Protein AF-A0A4P9XHQ5-F1 (afdb_monomer_lite)

Sequence (83 aa):
CAFTHTARPENQPHCEQFQRANCDRPACPFAHVRVSPTAPVCRSFARYGYCELGDTCYERHPLLCPYYALYGQCRIHDCKLPH

Foldseek 3Di:
DVDDPDDFLFQFFADPCLQVVNDDDPPDSHDNAHEDPPAFADPCCLPPSGDPCRSVDNHGRDVADRCCRVPVDDPDPPDPGHD

Secondary structure (DSSP, 8-state):
--S-SS--TTTSPB-HHHHTT----TT-SSB-----TTSPBPHHHHHHS--TTGGG--SB--SS-HHHHHHS----TT--S--

Structure (mmCIF, N/CA/C/O backbone):
data_AF-A0A4P9XHQ5-F1
#
_entry.id   AF-A0A4P9XHQ5-F1
#
loop_
_atom_site.group_PDB
_atom_site.id
_atom_site.type_symbol
_atom_site.label_atom_id
_atom_site.label_alt_id
_atom_site.label_comp_id
_atom_site.label_asym_id
_atom_site.label_entity_id
_atom_site.label_seq_id
_atom_site.pdbx_PDB_ins_code
_atom_site.Cartn_x
_atom_site.Cartn_y
_atom_site.Cartn_z
_atom_site.occupancy
_atom_site.B_iso_or_equiv
_atom_site.auth_seq_id
_atom_site.auth_comp_id
_atom_site.auth_asym_id
_atom_site.auth_atom_id
_atom_site.pdbx_PDB_model_num
ATOM 1 N N . CYS A 1 1 ? 22.926 2.829 5.675 1.00 53.91 1 CYS A N 1
ATOM 2 C CA . CYS A 1 1 ? 21.868 2.806 4.642 1.00 53.91 1 CYS A CA 1
ATOM 3 C C . CYS A 1 1 ? 21.413 4.245 4.395 1.00 53.91 1 CYS A C 1
ATOM 5 O O . CYS A 1 1 ? 21.525 5.035 5.324 1.00 53.91 1 CYS A O 1
ATOM 7 N N . ALA A 1 2 ? 20.950 4.599 3.190 1.00 54.00 2 ALA A N 1
ATOM 8 C CA . ALA A 1 2 ? 20.466 5.958 2.890 1.00 54.00 2 ALA A CA 1
ATOM 9 C C . ALA A 1 2 ? 19.081 6.258 3.499 1.00 54.00 2 ALA A C 1
ATOM 11 O O . ALA A 1 2 ? 18.719 7.417 3.666 1.00 54.00 2 ALA A O 1
ATOM 12 N N . PHE A 1 3 ? 18.340 5.215 3.876 1.00 56.59 3 PHE A N 1
ATOM 13 C CA . PHE A 1 3 ? 17.108 5.319 4.650 1.00 56.59 3 PHE A CA 1
ATOM 14 C C . PHE A 1 3 ? 17.383 4.969 6.112 1.00 56.59 3 PHE A C 1
ATOM 16 O O . PHE A 1 3 ? 18.136 4.034 6.413 1.00 56.59 3 PHE A O 1
ATOM 23 N N . THR A 1 4 ? 16.776 5.721 7.027 1.00 59.12 4 THR A N 1
ATOM 24 C CA . THR A 1 4 ? 16.807 5.426 8.459 1.00 59.12 4 THR A CA 1
ATOM 25 C C . THR A 1 4 ? 16.156 4.071 8.721 1.00 59.12 4 THR A C 1
ATOM 27 O O . THR A 1 4 ? 15.057 3.801 8.251 1.00 59.12 4 THR A O 1
ATOM 30 N N . HIS A 1 5 ? 16.784 3.230 9.549 1.00 67.50 5 HIS A N 1
ATOM 31 C CA . HIS A 1 5 ? 16.171 1.984 10.045 1.00 67.50 5 HIS A CA 1
ATOM 32 C C . HIS A 1 5 ? 15.040 2.247 11.068 1.00 67.50 5 HIS A C 1
ATOM 34 O O . HIS A 1 5 ? 14.606 1.347 11.783 1.00 67.50 5 HIS A O 1
ATOM 40 N N . THR A 1 6 ? 14.589 3.497 11.176 1.00 79.50 6 THR A N 1
ATOM 41 C CA . THR A 1 6 ? 13.460 3.919 11.995 1.00 79.50 6 THR A CA 1
ATOM 42 C C . THR A 1 6 ? 12.181 3.645 11.219 1.00 79.50 6 THR A C 1
ATOM 44 O O . THR A 1 6 ? 11.969 4.217 10.150 1.00 79.50 6 THR A O 1
ATOM 47 N N . ALA A 1 7 ? 11.332 2.794 11.784 1.00 82.31 7 ALA A N 1
ATOM 48 C CA . ALA A 1 7 ? 9.959 2.601 11.347 1.00 82.31 7 ALA A CA 1
ATOM 49 C C . ALA A 1 7 ? 9.192 3.936 11.381 1.00 82.31 7 ALA A C 1
ATOM 51 O O . ALA A 1 7 ? 9.183 4.614 12.413 1.00 82.31 7 ALA A O 1
ATOM 52 N N . ARG A 1 8 ? 8.590 4.321 10.253 1.00 87.50 8 ARG A N 1
ATOM 53 C CA . ARG A 1 8 ? 7.707 5.484 10.114 1.00 87.50 8 ARG A CA 1
ATOM 54 C C . ARG A 1 8 ? 6.570 5.187 9.121 1.00 87.50 8 ARG A C 1
ATOM 56 O O . ARG A 1 8 ? 6.744 4.313 8.269 1.00 87.50 8 ARG A O 1
ATOM 63 N N . PRO A 1 9 ? 5.442 5.924 9.149 1.00 88.00 9 PRO A N 1
ATOM 64 C CA . PRO A 1 9 ? 4.322 5.683 8.236 1.00 88.00 9 PRO A CA 1
ATOM 65 C C . PRO A 1 9 ? 4.697 5.710 6.748 1.00 88.00 9 PRO A C 1
ATOM 67 O O . PRO A 1 9 ? 4.110 4.977 5.956 1.00 88.00 9 PRO A O 1
ATOM 70 N N . GLU A 1 10 ? 5.694 6.510 6.363 1.00 92.25 10 GLU A N 1
ATOM 71 C CA . GLU A 1 10 ? 6.137 6.651 4.9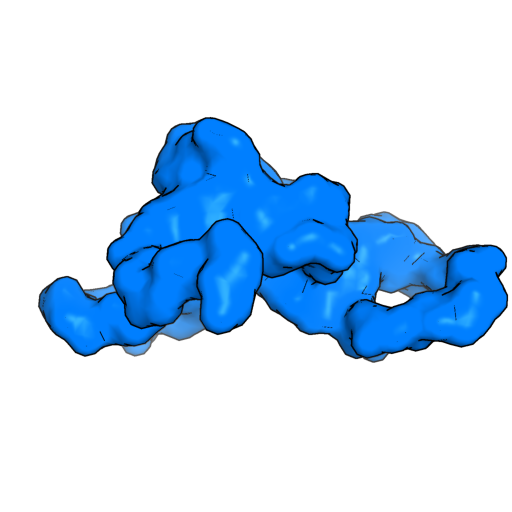74 1.00 92.25 10 GLU A CA 1
ATOM 72 C C . GLU A 1 10 ? 6.909 5.425 4.468 1.00 92.25 10 GLU A C 1
ATOM 74 O O . GLU A 1 10 ? 6.888 5.158 3.269 1.00 92.25 10 GLU A O 1
ATOM 79 N N . ASN A 1 11 ? 7.588 4.680 5.353 1.00 91.38 11 ASN A N 1
ATOM 80 C CA . ASN A 1 11 ? 8.466 3.554 4.998 1.00 91.38 11 ASN A CA 1
ATOM 81 C C . ASN A 1 11 ? 7.993 2.181 5.514 1.00 91.38 11 ASN A C 1
ATOM 83 O O . ASN A 1 11 ? 8.653 1.167 5.273 1.00 91.38 11 ASN A O 1
ATOM 87 N N . GLN A 1 12 ? 6.850 2.123 6.201 1.00 91.75 12 GLN A N 1
ATOM 88 C CA . GLN A 1 12 ? 6.258 0.883 6.699 1.00 91.75 12 GLN A CA 1
ATOM 89 C C . GLN A 1 12 ? 5.122 0.383 5.798 1.00 91.75 12 GLN A C 1
ATOM 91 O O . GLN A 1 12 ? 4.246 1.162 5.418 1.00 91.75 12 GLN A O 1
ATOM 96 N N . PRO A 1 13 ? 5.054 -0.933 5.522 1.00 94.12 13 PRO A N 1
ATOM 97 C CA . PRO A 1 13 ? 3.884 -1.503 4.881 1.00 94.12 13 PRO A CA 1
ATOM 98 C C . PRO A 1 13 ? 2.692 -1.498 5.846 1.00 94.12 13 PRO A C 1
ATOM 100 O O . PRO A 1 13 ? 2.844 -1.527 7.075 1.00 94.12 13 PRO A O 1
ATOM 103 N N . HIS A 1 14 ? 1.487 -1.490 5.282 1.00 94.25 14 HIS A N 1
ATOM 104 C CA . HIS A 1 14 ? 0.259 -1.589 6.068 1.00 94.25 14 HIS A CA 1
ATOM 105 C C . HIS A 1 14 ? 0.118 -2.997 6.660 1.00 94.25 14 HIS A C 1
ATOM 107 O O . HIS A 1 14 ? 0.427 -4.000 6.015 1.00 94.25 14 HIS A O 1
ATOM 113 N N . CYS A 1 15 ? -0.391 -3.092 7.888 1.00 93.62 15 CYS A N 1
ATOM 114 C CA . CYS A 1 15 ? -0.654 -4.383 8.509 1.00 93.62 15 CYS A CA 1
ATOM 115 C C . CYS A 1 15 ? -1.851 -5.068 7.824 1.00 93.62 15 CYS A C 1
ATOM 117 O O . CYS A 1 15 ? -3.004 -4.704 8.055 1.00 93.62 15 CYS A O 1
ATOM 119 N N . GLU A 1 16 ? -1.591 -6.090 7.005 1.00 92.25 16 GLU A N 1
ATOM 120 C CA . GLU A 1 16 ? -2.620 -6.908 6.336 1.00 92.25 16 GLU A CA 1
ATOM 121 C C . GLU A 1 16 ? -3.661 -7.469 7.318 1.00 92.25 16 GLU A C 1
ATOM 123 O O . GLU A 1 16 ? -4.863 -7.481 7.048 1.00 92.25 16 GLU A O 1
ATOM 128 N N . GLN A 1 17 ? -3.212 -7.881 8.503 1.00 95.12 17 GLN A N 1
ATOM 129 C CA . GLN A 1 17 ? -4.089 -8.433 9.530 1.00 95.12 17 GLN A CA 1
ATOM 130 C C . GLN A 1 17 ? -4.940 -7.341 10.214 1.00 95.12 17 GLN A C 1
ATOM 132 O O . GLN A 1 17 ? -6.077 -7.611 10.597 1.00 95.12 17 GLN A O 1
ATOM 137 N N . PHE A 1 18 ? -4.464 -6.090 10.279 1.00 94.69 18 PHE A N 1
ATOM 138 C CA . PHE A 1 18 ? -5.275 -4.933 10.685 1.00 94.69 18 PHE A CA 1
ATOM 139 C C . PHE A 1 18 ? -6.319 -4.556 9.623 1.00 94.69 18 PHE A C 1
ATOM 141 O O . PHE A 1 18 ? -7.462 -4.260 9.982 1.00 94.69 18 PHE A O 1
ATOM 148 N N . GLN A 1 19 ? -5.991 -4.630 8.320 1.00 92.62 19 GLN A N 1
ATOM 149 C CA . GLN A 1 19 ? -6.986 -4.406 7.252 1.00 92.62 19 GLN A CA 1
ATOM 150 C C . GLN A 1 19 ? -8.197 -5.326 7.447 1.00 92.62 19 GLN A C 1
ATOM 152 O O . GLN A 1 19 ? -9.339 -4.861 7.452 1.00 92.62 19 GLN A O 1
ATOM 157 N N . ARG A 1 20 ? -7.917 -6.605 7.734 1.00 93.62 20 ARG A N 1
ATOM 158 C CA . ARG A 1 20 ? -8.887 -7.675 8.023 1.00 93.62 20 ARG A CA 1
ATOM 159 C C . ARG A 1 20 ? -9.534 -7.599 9.417 1.00 93.62 20 ARG A C 1
ATOM 161 O O . ARG A 1 20 ? -10.251 -8.522 9.778 1.00 93.62 20 ARG A O 1
ATOM 168 N N . ALA A 1 21 ? -9.283 -6.535 10.186 1.00 94.00 21 ALA A N 1
ATOM 169 C CA . ALA A 1 21 ? -9.784 -6.314 11.550 1.00 94.00 21 ALA A CA 1
ATOM 170 C C . ALA A 1 21 ? -9.393 -7.404 12.578 1.00 94.00 21 ALA A C 1
ATOM 172 O O . ALA A 1 21 ? -10.083 -7.603 13.570 1.00 94.00 21 ALA A O 1
ATOM 173 N N . ASN A 1 22 ? -8.254 -8.069 12.360 1.00 96.81 22 ASN A N 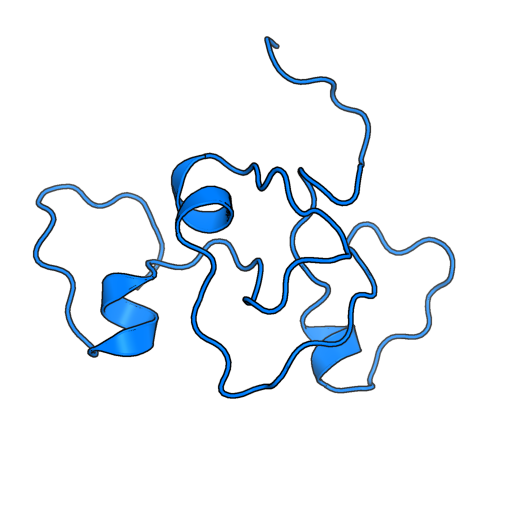1
ATOM 174 C CA . ASN A 1 22 ? -7.752 -9.196 13.156 1.00 96.81 22 ASN A CA 1
ATOM 175 C C . ASN A 1 22 ? -6.420 -8.886 13.883 1.00 96.81 22 ASN A C 1
ATOM 177 O O . ASN A 1 22 ? -5.702 -9.806 14.277 1.00 96.81 22 ASN A O 1
ATOM 181 N N . CYS A 1 23 ? -6.028 -7.612 13.992 1.00 96.56 23 CYS A N 1
ATOM 182 C CA . CYS A 1 23 ? -4.823 -7.175 14.703 1.00 96.56 23 CYS A CA 1
ATOM 183 C C . CYS A 1 23 ? -5.111 -5.895 15.490 1.00 96.56 23 CYS A C 1
ATOM 185 O O . CYS A 1 23 ? -5.5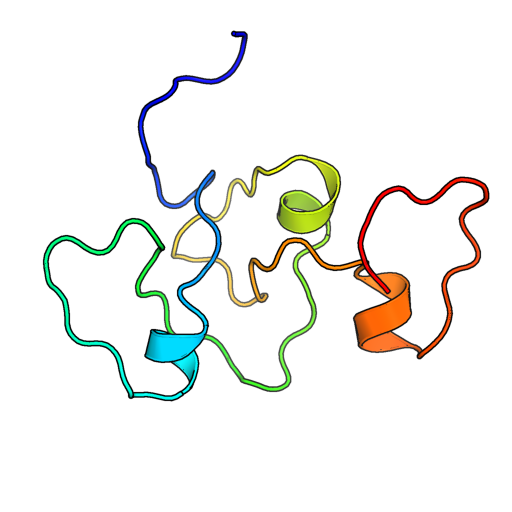65 -4.907 14.918 1.00 96.56 23 CYS A O 1
ATOM 187 N N . ASP A 1 24 ? -4.798 -5.915 16.780 1.00 95.69 24 ASP A N 1
ATOM 188 C CA . ASP A 1 24 ? -4.951 -4.823 17.747 1.00 95.69 24 ASP A CA 1
ATOM 189 C C . ASP A 1 24 ? -3.637 -4.511 18.496 1.00 95.69 24 ASP A C 1
ATOM 191 O O . ASP A 1 24 ? -3.585 -3.595 19.315 1.00 95.69 24 ASP A O 1
ATOM 195 N N . ARG A 1 25 ? -2.553 -5.243 18.190 1.00 94.75 25 ARG A N 1
ATOM 196 C CA . ARG A 1 25 ? -1.246 -5.149 18.859 1.00 94.75 25 ARG A CA 1
ATOM 197 C C . ARG A 1 25 ? -0.741 -3.692 18.896 1.00 94.75 25 ARG A C 1
ATOM 199 O O . ARG A 1 25 ? -0.394 -3.172 17.836 1.00 94.75 25 ARG A O 1
ATOM 206 N N . PRO A 1 26 ? -0.577 -3.063 20.081 1.00 88.56 26 PRO A N 1
ATOM 207 C CA . PRO A 1 26 ? -0.166 -1.657 20.174 1.00 88.56 26 PRO A CA 1
ATOM 208 C C . PRO A 1 26 ? 1.228 -1.387 19.590 1.00 88.56 26 PRO A C 1
ATOM 210 O O . PRO A 1 26 ? 1.450 -0.380 18.931 1.00 88.56 26 PRO A O 1
ATOM 213 N N . ALA A 1 27 ? 2.161 -2.322 19.789 1.00 89.25 27 ALA A N 1
ATOM 214 C CA . ALA A 1 27 ? 3.500 -2.304 19.201 1.00 89.25 27 ALA A CA 1
ATOM 215 C C . ALA A 1 27 ? 3.572 -3.244 17.982 1.00 89.25 27 ALA A C 1
ATOM 217 O O . ALA A 1 27 ? 4.268 -4.269 18.003 1.00 89.25 27 ALA A O 1
ATOM 218 N N . CYS A 1 28 ? 2.7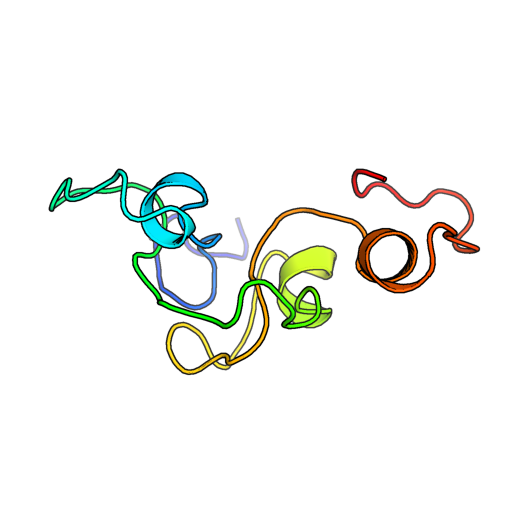80 -2.951 16.949 1.00 90.81 28 CYS A N 1
ATOM 219 C CA . CYS A 1 28 ? 2.831 -3.654 15.667 1.00 90.81 28 CYS A CA 1
ATOM 220 C C . CYS A 1 28 ? 4.025 -3.152 14.826 1.00 90.81 28 CYS A C 1
ATOM 222 O O . CYS A 1 28 ? 4.227 -1.942 14.738 1.00 90.81 28 CYS A O 1
ATOM 224 N N . PRO A 1 29 ? 4.810 -4.032 14.171 1.00 88.06 29 PRO A N 1
ATOM 225 C CA . PRO A 1 29 ? 5.894 -3.609 13.274 1.00 88.06 29 PRO A CA 1
ATOM 226 C C . PRO A 1 29 ? 5.396 -3.011 11.942 1.00 88.06 29 PRO A C 1
ATOM 228 O O . PRO A 1 29 ? 6.200 -2.524 11.148 1.00 88.06 29 PRO A O 1
ATOM 231 N N . PHE A 1 30 ? 4.087 -3.049 11.688 1.00 91.19 30 PHE A N 1
ATOM 232 C CA . PHE A 1 30 ? 3.432 -2.601 10.460 1.00 91.19 30 PHE A CA 1
ATOM 233 C C . PHE A 1 30 ? 2.382 -1.532 10.774 1.00 91.19 30 PHE A C 1
ATOM 235 O O . PHE A 1 30 ? 1.762 -1.562 11.838 1.00 91.19 30 PHE A O 1
ATOM 242 N N . ALA A 1 31 ? 2.140 -0.614 9.840 1.00 91.06 31 ALA A N 1
ATOM 243 C CA . ALA A 1 31 ? 1.267 0.529 10.087 1.00 91.06 31 ALA A CA 1
ATOM 244 C C . ALA A 1 31 ? -0.217 0.111 10.192 1.00 91.06 31 ALA A C 1
ATOM 246 O O . ALA A 1 31 ? -0.746 -0.601 9.331 1.00 91.06 31 ALA A O 1
ATOM 247 N N . HIS A 1 32 ? -0.907 0.570 11.241 1.00 93.00 32 HIS A N 1
ATOM 248 C CA . HIS A 1 32 ? -2.344 0.356 11.474 1.00 93.00 32 HIS A CA 1
ATOM 249 C C . HIS A 1 32 ? -3.197 1.452 10.800 1.00 93.00 32 HIS A C 1
ATOM 251 O O . HIS A 1 32 ? -4.001 2.129 11.435 1.00 93.00 32 HIS A O 1
ATOM 257 N N . VAL A 1 33 ? -3.010 1.632 9.490 1.00 92.06 33 VAL A N 1
ATOM 258 C CA . VAL A 1 33 ? -3.747 2.599 8.654 1.00 92.06 33 VAL A CA 1
ATOM 259 C C . VAL A 1 33 ? -4.916 1.881 7.986 1.00 92.06 33 VAL A C 1
ATOM 261 O O . VAL A 1 33 ? -4.704 0.839 7.369 1.00 92.06 33 VAL A O 1
ATOM 264 N N . ARG A 1 34 ? -6.154 2.383 8.093 1.00 92.81 34 ARG A N 1
ATOM 265 C CA . ARG A 1 34 ? -7.320 1.743 7.452 1.00 92.81 34 ARG A CA 1
ATOM 266 C C . ARG A 1 34 ? -7.570 2.347 6.072 1.00 92.81 34 ARG A C 1
ATOM 268 O O . ARG A 1 34 ? -7.945 3.507 5.966 1.00 92.81 34 ARG A O 1
ATOM 275 N N . VAL A 1 35 ? -7.428 1.524 5.037 1.00 94.19 35 VAL A N 1
ATOM 276 C CA . VAL A 1 35 ? -7.684 1.884 3.633 1.00 94.19 35 VAL A CA 1
ATOM 277 C C . VAL A 1 35 ? -8.777 0.990 3.042 1.00 94.19 35 VAL A C 1
ATOM 279 O O . VAL A 1 35 ? -9.138 -0.033 3.628 1.00 94.19 35 VAL A O 1
ATOM 282 N N . SER A 1 36 ? -9.341 1.365 1.888 1.00 93.38 36 SER A N 1
ATOM 283 C CA . SER A 1 36 ? -10.341 0.514 1.228 1.00 93.38 36 SER A CA 1
ATOM 284 C C . SER A 1 36 ? -9.712 -0.818 0.781 1.00 93.38 36 SER A C 1
ATOM 286 O O . SER A 1 36 ? -8.648 -0.794 0.157 1.00 93.38 36 SER A O 1
ATOM 288 N N . PRO A 1 37 ? -10.373 -1.977 0.982 1.00 88.62 37 PRO A N 1
ATOM 289 C CA . PRO A 1 37 ? -9.927 -3.251 0.412 1.00 88.62 37 PRO A CA 1
ATOM 290 C C . PRO A 1 37 ? -9.795 -3.220 -1.120 1.00 88.62 37 PRO A C 1
ATOM 292 O O . PRO A 1 37 ? -8.978 -3.944 -1.683 1.00 88.62 37 PRO A O 1
ATOM 295 N N . THR A 1 38 ? -10.576 -2.363 -1.788 1.00 91.25 38 THR A N 1
ATOM 296 C CA . THR A 1 38 ? -10.556 -2.163 -3.247 1.00 91.25 38 THR A CA 1
ATOM 297 C C . THR A 1 38 ? -9.607 -1.055 -3.706 1.00 91.25 38 THR A C 1
ATOM 299 O O . THR A 1 38 ? -9.495 -0.822 -4.909 1.00 91.25 38 THR A O 1
ATOM 302 N N . ALA A 1 39 ? -8.915 -0.364 -2.791 1.00 94.31 39 ALA A N 1
ATOM 303 C CA . ALA A 1 39 ? -7.941 0.653 -3.174 1.00 94.31 39 ALA A CA 1
ATOM 304 C C . ALA A 1 39 ? -6.791 0.028 -3.994 1.00 94.31 39 ALA A C 1
ATOM 306 O O . ALA A 1 39 ? -6.408 -1.130 -3.760 1.00 94.31 39 ALA A O 1
ATOM 307 N N . PRO A 1 40 ? -6.208 0.771 -4.951 1.00 95.38 40 PRO A N 1
ATOM 308 C CA . PRO A 1 40 ? -5.030 0.312 -5.674 1.00 95.38 40 PRO A CA 1
ATOM 309 C C . PRO A 1 40 ? -3.829 0.140 -4.731 1.00 95.38 40 PRO A C 1
ATOM 311 O O . PRO A 1 40 ? -3.808 0.623 -3.597 1.00 95.38 40 PRO A O 1
ATOM 314 N N . VAL A 1 41 ? -2.816 -0.580 -5.209 1.00 96.06 41 VAL A N 1
ATOM 315 C CA . VAL A 1 41 ? -1.502 -0.643 -4.558 1.00 96.06 41 VAL A CA 1
ATOM 316 C C . VAL A 1 41 ? -0.753 0.656 -4.839 1.00 96.06 41 VAL A C 1
ATOM 318 O O . VAL A 1 41 ? -0.615 1.037 -6.005 1.00 96.06 41 VAL A O 1
ATOM 321 N N . CYS A 1 42 ? -0.224 1.290 -3.794 1.00 96.81 42 CYS A N 1
ATOM 322 C CA . CYS A 1 42 ? 0.543 2.516 -3.927 1.00 96.81 42 CYS A CA 1
ATOM 323 C C . CYS A 1 42 ? 1.803 2.283 -4.753 1.00 96.81 42 CYS A C 1
ATOM 325 O O . CYS A 1 42 ? 2.679 1.497 -4.383 1.00 96.81 42 CYS A O 1
ATOM 327 N N . ARG A 1 43 ? 1.911 2.992 -5.880 1.00 95.19 43 ARG A N 1
ATOM 328 C CA . ARG A 1 43 ? 3.023 2.812 -6.825 1.00 95.19 43 ARG A CA 1
ATOM 329 C C . ARG A 1 43 ? 4.354 3.271 -6.237 1.00 95.19 43 ARG A C 1
ATOM 331 O O . ARG A 1 43 ? 5.367 2.618 -6.483 1.00 95.19 43 ARG A O 1
ATOM 338 N N . SER A 1 44 ? 4.344 4.360 -5.467 1.00 95.12 44 SER A N 1
ATOM 339 C CA . SER A 1 44 ? 5.531 4.885 -4.787 1.00 95.12 44 SER A CA 1
ATOM 340 C C . SER A 1 44 ? 6.016 3.899 -3.728 1.00 95.12 44 SER A C 1
ATOM 342 O O . SER A 1 44 ? 7.154 3.435 -3.809 1.00 95.12 44 SER A O 1
ATOM 344 N N . PHE A 1 45 ? 5.122 3.476 -2.824 1.00 95.75 45 PHE A N 1
ATOM 345 C CA . PHE A 1 45 ? 5.469 2.512 -1.784 1.00 95.75 45 PHE A CA 1
ATOM 346 C C . PHE A 1 45 ? 5.977 1.192 -2.373 1.00 95.75 45 PHE A C 1
ATOM 348 O O . PHE A 1 45 ? 7.074 0.750 -2.042 1.00 95.75 45 PHE A O 1
ATOM 355 N N . ALA A 1 46 ? 5.225 0.587 -3.295 1.00 94.25 46 ALA A N 1
ATOM 356 C CA . ALA A 1 46 ? 5.582 -0.709 -3.862 1.00 94.25 46 ALA A CA 1
ATOM 357 C C . ALA A 1 46 ? 6.918 -0.683 -4.623 1.00 94.25 46 ALA A C 1
ATOM 359 O O . ALA A 1 46 ? 7.633 -1.680 -4.620 1.00 94.25 46 ALA A O 1
ATOM 360 N N . ARG A 1 47 ? 7.273 0.435 -5.274 1.00 91.06 47 ARG A N 1
ATOM 361 C CA . ARG A 1 47 ? 8.511 0.539 -6.064 1.00 91.06 47 ARG A CA 1
ATOM 362 C C . ARG A 1 47 ? 9.736 0.949 -5.246 1.00 91.06 47 ARG A C 1
ATOM 364 O O . ARG A 1 47 ? 10.835 0.505 -5.574 1.00 91.06 47 ARG A O 1
ATOM 371 N N . TYR A 1 48 ? 9.567 1.811 -4.245 1.00 91.12 48 TYR A N 1
ATOM 372 C CA . TYR A 1 48 ? 10.680 2.441 -3.524 1.00 91.12 48 TYR A CA 1
ATOM 373 C C . TYR A 1 48 ? 10.766 2.047 -2.044 1.00 91.12 48 TYR A C 1
ATOM 375 O O . TYR A 1 48 ? 11.732 2.414 -1.382 1.00 91.12 48 TYR A O 1
ATOM 383 N N . GLY A 1 49 ? 9.766 1.338 -1.510 1.00 91.56 49 GLY A N 1
ATOM 384 C CA . GLY A 1 49 ? 9.595 1.147 -0.067 1.00 91.56 49 GLY A CA 1
ATOM 385 C C . GLY A 1 49 ? 9.258 2.448 0.673 1.00 91.56 49 GLY A C 1
ATOM 386 O O . GLY A 1 49 ? 9.457 2.519 1.881 1.00 91.56 49 GLY A O 1
ATOM 387 N N . TYR A 1 50 ? 8.811 3.485 -0.048 1.00 93.44 50 TYR A N 1
ATOM 388 C CA . TYR A 1 50 ? 8.562 4.819 0.497 1.00 93.44 50 TYR A CA 1
ATOM 389 C C . TYR A 1 50 ? 7.360 5.505 -0.168 1.00 93.44 50 TYR A C 1
ATOM 391 O O . TYR A 1 50 ? 7.229 5.498 -1.395 1.00 93.44 50 TYR A O 1
ATOM 399 N N . CYS A 1 51 ? 6.510 6.139 0.635 1.00 95.00 51 CYS A N 1
ATOM 400 C CA . CYS A 1 51 ? 5.383 6.961 0.205 1.00 95.00 51 CYS A CA 1
ATOM 401 C C . CYS A 1 51 ? 5.317 8.240 1.047 1.00 95.00 51 CYS A C 1
ATOM 403 O O . CYS A 1 51 ? 5.111 8.177 2.254 1.00 95.00 51 CYS A O 1
ATOM 405 N N . GLU A 1 52 ? 5.444 9.402 0.407 1.00 94.75 52 GLU A N 1
ATOM 406 C CA . GLU A 1 52 ? 5.440 10.716 1.072 1.00 94.75 52 GLU A CA 1
ATOM 407 C C . GLU A 1 52 ? 4.142 11.049 1.824 1.00 94.75 52 GLU A C 1
ATOM 409 O O . GLU A 1 52 ? 4.159 11.877 2.728 1.00 94.75 52 GLU A O 1
ATOM 414 N N . LEU A 1 53 ? 3.032 10.387 1.479 1.00 94.75 53 LEU A N 1
ATOM 415 C CA . LEU A 1 53 ? 1.743 10.551 2.153 1.00 94.75 53 LEU A CA 1
ATOM 416 C C . LEU A 1 53 ? 1.650 9.767 3.472 1.00 94.75 53 LEU A C 1
ATOM 418 O O . LEU A 1 53 ? 0.758 10.048 4.270 1.00 94.75 53 LEU A O 1
ATOM 422 N N . GLY A 1 54 ? 2.527 8.784 3.706 1.00 92.25 54 GLY A N 1
ATOM 423 C CA . GLY A 1 54 ? 2.541 7.992 4.937 1.00 92.25 54 GLY A CA 1
ATOM 424 C C . GLY A 1 54 ? 1.175 7.405 5.308 1.00 92.25 54 GLY A C 1
ATOM 425 O O . GLY A 1 54 ? 0.552 6.699 4.515 1.00 92.25 54 GLY A O 1
ATOM 426 N N . ASP A 1 55 ? 0.705 7.724 6.513 1.00 91.38 55 ASP A N 1
ATOM 427 C CA . ASP A 1 55 ? -0.594 7.318 7.063 1.00 91.38 55 ASP A CA 1
ATOM 428 C C . ASP A 1 55 ? -1.801 8.050 6.454 1.00 91.38 55 ASP A C 1
ATOM 430 O O . ASP A 1 55 ? -2.930 7.574 6.575 1.00 91.38 55 ASP A O 1
ATOM 434 N N . THR A 1 56 ? -1.577 9.159 5.746 1.00 93.19 56 THR A N 1
ATOM 435 C CA . THR A 1 56 ? -2.613 9.854 4.960 1.00 93.19 56 THR A CA 1
ATOM 436 C C . THR A 1 56 ? -2.810 9.254 3.563 1.00 93.19 56 THR A C 1
ATOM 438 O O . THR A 1 56 ? -3.686 9.696 2.818 1.00 93.19 56 THR A O 1
ATOM 441 N N . CYS A 1 57 ? -2.032 8.230 3.183 1.00 95.19 57 CYS A N 1
ATOM 442 C CA . CYS A 1 57 ? -2.189 7.574 1.890 1.00 95.19 57 CYS A CA 1
ATOM 443 C C . CYS A 1 57 ? -3.486 6.749 1.823 1.00 95.19 57 CYS A C 1
ATOM 445 O O . CYS A 1 57 ? -3.697 5.812 2.591 1.00 95.19 57 CYS A O 1
ATOM 447 N N . TYR A 1 58 ? -4.334 7.052 0.838 1.00 93.44 58 TYR A N 1
ATOM 448 C CA . TYR A 1 58 ? -5.568 6.301 0.568 1.00 93.44 58 TYR A CA 1
ATOM 449 C C . TYR A 1 58 ? -5.342 5.013 -0.249 1.00 93.44 58 TYR A C 1
ATOM 451 O O . TYR A 1 58 ? -6.271 4.223 -0.433 1.00 93.44 58 TYR A O 1
ATOM 459 N N . GLU A 1 59 ? -4.123 4.796 -0.750 1.00 96.12 59 GLU A N 1
ATOM 460 C CA . GLU A 1 59 ? -3.708 3.584 -1.462 1.00 96.12 59 GLU A CA 1
ATOM 461 C C . GLU A 1 59 ? -3.133 2.539 -0.484 1.00 96.12 59 GLU A C 1
ATOM 463 O O . GLU A 1 59 ? -2.689 2.852 0.620 1.00 96.12 59 GLU A O 1
ATOM 468 N N . ARG A 1 60 ? -3.124 1.258 -0.865 1.00 95.50 60 ARG A N 1
ATOM 469 C CA . ARG A 1 60 ? -2.562 0.195 -0.012 1.00 95.50 60 ARG A CA 1
ATOM 470 C C . ARG A 1 60 ? -1.031 0.208 -0.079 1.00 95.50 60 ARG A C 1
ATOM 472 O O . ARG A 1 60 ? -0.482 0.316 -1.173 1.00 95.50 60 ARG A O 1
ATOM 479 N N . HIS A 1 61 ? -0.342 -0.023 1.044 1.00 96.06 61 HIS A N 1
ATOM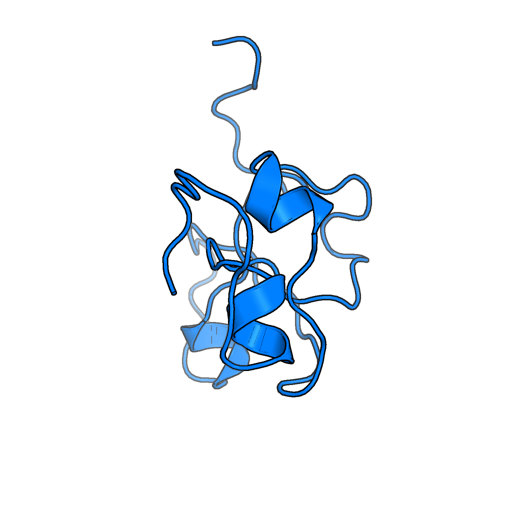 480 C CA . HIS A 1 61 ? 1.121 -0.208 1.102 1.00 96.06 61 HIS A CA 1
ATOM 481 C C . HIS A 1 61 ? 1.569 -1.688 1.280 1.00 96.06 61 HIS A C 1
ATOM 483 O O . HIS A 1 61 ? 2.186 -2.012 2.295 1.00 96.06 61 HIS A O 1
ATOM 489 N N . PRO A 1 62 ? 1.283 -2.632 0.356 1.00 92.94 62 PRO A N 1
ATOM 490 C CA . PRO A 1 62 ? 1.945 -3.933 0.310 1.00 92.94 62 PRO A CA 1
ATOM 491 C C . PRO A 1 62 ? 3.209 -3.886 -0.565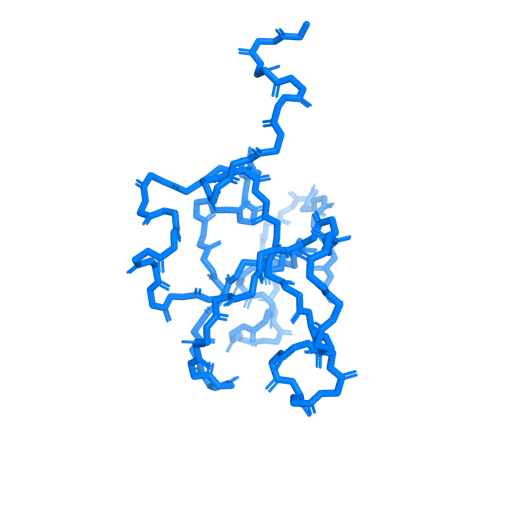 1.00 92.94 62 PRO A C 1
ATOM 493 O O . PRO A 1 62 ? 3.322 -3.082 -1.492 1.00 92.94 62 PRO A O 1
ATOM 496 N N . LEU A 1 63 ? 4.126 -4.830 -0.346 1.00 91.38 63 LEU A N 1
ATOM 497 C CA . LEU A 1 63 ? 5.232 -5.120 -1.267 1.00 91.38 63 LEU A CA 1
ATOM 498 C C . LEU A 1 63 ? 4.738 -6.037 -2.402 1.00 91.38 63 LEU A C 1
ATOM 500 O O . LEU A 1 63 ? 5.094 -7.210 -2.464 1.00 91.38 63 LEU A O 1
ATOM 504 N N . LEU A 1 64 ? 3.866 -5.510 -3.265 1.00 93.75 64 LEU A N 1
ATOM 505 C CA . LEU A 1 64 ? 3.210 -6.233 -4.363 1.00 93.75 64 LEU A CA 1
ATOM 506 C C . LEU A 1 64 ? 3.311 -5.423 -5.662 1.00 93.75 64 LEU A C 1
ATOM 508 O O . LEU A 1 64 ? 3.263 -4.195 -5.631 1.00 93.75 64 LEU A O 1
ATOM 512 N N . CYS A 1 65 ? 3.417 -6.081 -6.816 1.00 95.69 65 CYS A N 1
ATOM 513 C CA . CYS A 1 65 ? 3.445 -5.402 -8.109 1.00 95.69 65 CYS A CA 1
ATOM 514 C C . CYS A 1 65 ? 2.120 -4.653 -8.370 1.00 95.69 65 CYS A C 1
ATOM 516 O O . CYS A 1 65 ? 1.079 -5.299 -8.523 1.00 95.69 65 CYS A O 1
ATOM 518 N N . PRO A 1 66 ? 2.118 -3.309 -8.495 1.00 95.00 66 PRO A N 1
ATOM 519 C CA . PRO A 1 66 ? 0.877 -2.545 -8.633 1.00 95.00 66 PRO A CA 1
ATOM 520 C C . PRO A 1 66 ? 0.163 -2.796 -9.967 1.00 95.00 66 PRO A C 1
ATOM 522 O O . PRO A 1 66 ? -1.056 -2.684 -10.038 1.00 95.00 66 PRO A O 1
ATOM 525 N N . TYR A 1 67 ? 0.901 -3.165 -11.020 1.00 93.88 67 TYR A N 1
ATOM 526 C CA . TYR A 1 67 ? 0.318 -3.505 -12.320 1.00 93.88 67 TYR A CA 1
ATOM 527 C C . TYR A 1 67 ? -0.405 -4.850 -12.278 1.00 93.88 67 TYR A C 1
ATOM 529 O O . TYR A 1 67 ? -1.537 -4.952 -12.740 1.00 93.88 67 TYR A O 1
ATOM 537 N N . TYR A 1 68 ? 0.208 -5.867 -11.673 1.00 95.50 68 TYR A N 1
ATOM 538 C CA . TYR A 1 68 ? -0.414 -7.181 -11.563 1.00 95.50 68 TYR A CA 1
ATOM 539 C C . TYR A 1 68 ? -1.587 -7.176 -10.578 1.00 95.50 68 TYR A C 1
ATOM 541 O O . TYR A 1 68 ? -2.656 -7.676 -10.912 1.00 95.50 68 TYR A O 1
ATOM 549 N N . ALA A 1 69 ? -1.445 -6.500 -9.434 1.00 93.00 69 ALA A N 1
ATOM 550 C CA . ALA A 1 69 ? -2.522 -6.340 -8.459 1.00 93.00 69 ALA A CA 1
ATOM 551 C C . ALA A 1 69 ? -3.774 -5.633 -9.017 1.00 93.00 69 ALA A C 1
ATOM 553 O O . ALA A 1 69 ? -4.861 -5.818 -8.476 1.00 93.00 69 ALA A O 1
ATOM 554 N N . LEU A 1 70 ? -3.622 -4.806 -10.061 1.00 91.75 70 LEU A N 1
ATOM 555 C CA . LEU A 1 70 ? -4.712 -4.044 -10.680 1.00 91.75 70 LEU A CA 1
ATOM 556 C C . LEU A 1 70 ? -5.245 -4.676 -11.977 1.00 91.75 70 LEU A C 1
ATOM 558 O O . LEU A 1 70 ? -6.438 -4.578 -12.251 1.00 91.75 70 LEU A O 1
ATOM 562 N N . TYR A 1 71 ? -4.381 -5.302 -12.783 1.00 93.44 71 TYR A N 1
ATOM 563 C CA . TYR A 1 71 ? -4.717 -5.776 -14.135 1.00 93.44 71 TYR A CA 1
ATOM 564 C C . TYR A 1 71 ? -4.542 -7.289 -14.346 1.00 93.44 71 TYR A C 1
ATOM 566 O O . TYR A 1 71 ? -4.768 -7.764 -15.458 1.00 93.44 71 TYR A O 1
ATOM 574 N N . GLY A 1 72 ? -4.058 -8.037 -13.349 1.00 94.81 72 GLY A N 1
ATOM 575 C CA . GLY A 1 72 ? -3.680 -9.453 -13.486 1.00 94.81 72 GLY A CA 1
ATOM 576 C C . GLY A 1 72 ? -2.475 -9.707 -14.405 1.00 94.81 72 GLY A C 1
ATOM 577 O O . GLY A 1 72 ? -2.174 -10.850 -14.729 1.00 94.81 72 GLY A O 1
ATOM 578 N N . GLN A 1 73 ? -1.784 -8.654 -14.860 1.00 95.31 73 GLN A N 1
ATOM 579 C CA . GLN A 1 73 ? -0.629 -8.744 -15.756 1.00 95.31 73 GLN A CA 1
ATOM 580 C C . GLN A 1 73 ? 0.413 -7.669 -15.424 1.00 95.31 73 GLN A C 1
ATOM 582 O O . GLN A 1 73 ? 0.079 -6.515 -15.148 1.00 95.31 73 GLN A O 1
ATOM 587 N N . CYS A 1 74 ? 1.692 -8.030 -15.517 1.00 95.69 74 CYS A N 1
ATOM 588 C CA . CYS A 1 74 ? 2.813 -7.096 -15.477 1.00 95.69 74 CYS A CA 1
ATOM 589 C C . CYS A 1 74 ? 3.602 -7.213 -16.786 1.00 95.69 74 CYS A C 1
ATOM 591 O O . CYS A 1 74 ? 3.943 -8.313 -17.206 1.00 95.69 74 CYS A O 1
ATOM 593 N N . ARG A 1 75 ? 3.883 -6.079 -17.439 1.00 95.19 75 ARG A N 1
ATOM 594 C CA . ARG A 1 75 ? 4.665 -6.017 -18.693 1.00 95.19 75 ARG A CA 1
ATOM 595 C C . ARG A 1 75 ? 6.094 -5.506 -18.487 1.00 95.19 75 ARG A C 1
ATOM 597 O O . ARG A 1 75 ? 6.811 -5.275 -19.453 1.00 95.19 75 ARG A O 1
ATOM 604 N N . ILE A 1 76 ? 6.498 -5.293 -17.235 1.00 92.44 76 ILE A N 1
ATOM 605 C CA . ILE A 1 76 ? 7.852 -4.858 -16.893 1.00 92.44 76 ILE A CA 1
ATOM 606 C C . ILE A 1 76 ? 8.753 -6.092 -16.913 1.00 92.44 76 ILE A C 1
ATOM 608 O O . ILE A 1 76 ? 8.661 -6.946 -16.030 1.00 92.44 76 ILE A O 1
ATOM 612 N N . HIS A 1 77 ? 9.623 -6.172 -17.921 1.00 92.12 77 HIS A N 1
ATOM 613 C CA . HIS A 1 77 ? 10.708 -7.149 -17.958 1.00 92.12 77 HIS A CA 1
ATOM 614 C C . HIS A 1 77 ? 11.531 -7.051 -16.665 1.00 92.12 77 HIS A C 1
ATOM 616 O O . HIS A 1 77 ? 11.788 -5.950 -16.180 1.00 92.12 77 HIS A O 1
ATOM 622 N N . ASP A 1 78 ? 11.917 -8.192 -16.092 1.00 92.12 78 ASP A N 1
ATOM 623 C CA . ASP A 1 78 ? 12.654 -8.260 -14.823 1.00 92.12 78 ASP A CA 1
ATOM 624 C C . ASP A 1 78 ? 11.977 -7.609 -13.599 1.00 92.12 78 ASP A C 1
ATOM 626 O O . ASP A 1 78 ? 12.664 -7.274 -12.631 1.00 92.12 78 ASP A O 1
ATOM 630 N N . CYS A 1 79 ? 10.646 -7.457 -13.570 1.00 92.62 79 CYS A N 1
ATOM 631 C CA . CYS A 1 79 ? 9.964 -6.958 -12.371 1.00 92.62 79 CYS A CA 1
ATOM 632 C C . CYS A 1 79 ? 10.301 -7.822 -11.137 1.00 92.62 79 CYS A C 1
ATOM 634 O O . CYS A 1 79 ? 10.054 -9.026 -11.125 1.00 92.62 79 CYS A O 1
ATOM 636 N N . LYS A 1 80 ? 10.883 -7.199 -10.101 1.00 92.00 80 LYS A N 1
ATOM 637 C CA . LYS A 1 80 ? 11.330 -7.871 -8.864 1.00 92.00 80 LYS A CA 1
ATOM 638 C C . LYS A 1 80 ? 10.281 -7.861 -7.744 1.00 92.00 80 LYS A C 1
ATOM 640 O O . LYS A 1 80 ? 10.564 -8.323 -6.644 1.00 92.00 80 LYS A O 1
ATOM 645 N N . LEU A 1 81 ? 9.094 -7.314 -8.008 1.00 93.50 81 LEU A N 1
ATOM 646 C CA . LEU A 1 81 ? 7.979 -7.332 -7.066 1.00 93.50 81 LEU A CA 1
ATOM 647 C C . LEU A 1 81 ? 7.178 -8.632 -7.223 1.00 93.50 81 LEU A C 1
ATOM 649 O O . LEU A 1 81 ? 7.061 -9.122 -8.348 1.00 93.50 81 LEU A O 1
ATOM 653 N N . PRO A 1 82 ? 6.596 -9.171 -6.136 1.00 94.06 82 PRO A N 1
ATOM 654 C CA . PRO A 1 82 ? 5.646 -10.274 -6.219 1.00 94.06 82 PRO A CA 1
ATOM 655 C C . PRO A 1 82 ? 4.492 -9.961 -7.176 1.00 94.06 82 PRO A C 1
ATOM 657 O O . PRO A 1 82 ? 4.046 -8.812 -7.266 1.00 94.06 82 PRO A O 1
ATOM 660 N N . HIS A 1 83 ? 4.020 -10.997 -7.862 1.00 93.44 83 HIS A N 1
ATOM 661 C CA . HIS A 1 83 ? 2.835 -10.985 -8.711 1.00 93.44 83 HIS A CA 1
ATOM 662 C C . HIS A 1 83 ? 1.764 -11.841 -8.028 1.00 93.44 83 HIS A C 1
ATOM 664 O O . HIS A 1 83 ? 1.911 -13.081 -8.062 1.00 93.44 83 HIS A O 1
#

pLDDT: mean 90.89, std 8.82, range [53.91, 96.81]

Organism: NCBI:txid78915

Radius of gyration: 13.06 Å; chains: 1; bounding box: 32×22×39 Å

InterPro domains:
  IPR000571 Zinc finger, CCCH-type [PS50103] (9-35)
  IPR000571 Zinc finger, CCCH-type [PS50103] (36-64)
  IPR000571 Zinc finger, CCCH-type [SM00356] (9-34)
  IPR000571 Zinc finger, CCCH-type [SM00356] (36-63)
  IPR036855 Zinc finger, CCCH-type superfamily [SSF90229] (29-62)